Protein AF-A0A3D9LNT4-F1 (afdb_monomer)

Nearest PDB structures (foldseek):
  2p7q-assembly4_A  TM=2.050E-01  e=1.727E+00  Listeria monocytogenes EGD-e
  2p7l-assembly4_A  TM=2.331E-01  e=3.919E+00  Listeria monocytogenes EGD-e
  2p7q-assembly4_C-2  TM=2.342E-01  e=6.094E+00  Listeria monocytogenes EGD-e

Sequence (164 aa):
MIKYILYTLIIVLLIACKAKKTNIDNSTTLLEYIESLSTKGLVNENPLILLDGKPLNTLSNLDLSLPDYQEINSNSISYVEKESKSFSKLFGEVACNGIVIIRKFTYLHAADISQAIYIIDDKIVTEEVFRIIDPENILSYQLLKEINLNENIFDIYKVNTIKK

Secondary structure (DSSP, 8-state):
-HHHHHHHHHHHHHHS----------EE-HHHHHHHHHHTTSS-SSPEEEETTEEEEEGGGS-TTSHHHHSEEGGGEEEE-TT-HHHHHHH-GGGGG-EEEE-------SS--PEEEEEETTEEE-HHHHHT--GGGEEEEEEEEEEEETTEEEEEEEEEE---

Organism: NCBI:txid664642

Radius of gyration: 22.66 Å; Cα contacts (8 Å, |Δi|>4): 257; chains: 1; bounding box: 39×75×51 Å

Solvent-accessible surface area (backbone atoms only — not comparable to full-atom values): 9452 Å² total; per-residue (Å²): 114,71,70,61,56,55,54,53,53,55,55,54,60,64,69,68,69,67,82,77,82,74,80,78,80,50,67,39,34,52,64,62,55,47,50,57,35,28,77,70,65,40,28,43,94,53,22,26,35,22,54,64,31,32,76,73,44,38,54,88,76,51,74,64,85,42,69,85,36,53,69,31,53,53,90,36,47,50,74,44,56,37,69,32,60,41,52,21,71,76,68,36,76,58,25,37,26,2,35,38,37,38,46,70,96,73,74,94,76,75,87,80,86,59,45,80,45,37,28,50,70,62,35,76,52,53,69,72,64,62,73,68,59,59,72,91,41,56,69,45,77,48,80,46,68,55,30,46,56,95,93,39,47,26,32,36,42,38,36,36,58,62,86,126

Foldseek 3Di:
DVVVVVVVVVVVVVVPPPPPPPPPQQWDFQQVVLVVCVVVQQFPNFAFEAEQQHTDGTPVPDPSVDPLGGTARNVQKDKHGACQPLVCVQPNPRCNRIYIYGYDDDDDDDDDPAAEWEAEQSDTDDPVVVVPDDPVFWPDWDWDFQHAGPNGGHIYIYTYTHDD

Structure (mmCIF, N/CA/C/O backbone):
data_AF-A0A3D9LNT4-F1
#
_entry.id   AF-A0A3D9LNT4-F1
#
loop_
_atom_site.group_PDB
_atom_site.id
_atom_site.type_symbol
_atom_site.label_atom_id
_atom_site.label_alt_id
_atom_site.label_comp_id
_atom_site.label_asym_id
_atom_site.label_entity_id
_atom_site.label_seq_id
_atom_site.pdbx_PDB_ins_code
_atom_site.Cartn_x
_atom_site.Cartn_y
_atom_site.Cartn_z
_atom_site.occupancy
_atom_site.B_iso_or_equiv
_atom_site.auth_seq_id
_atom_site.auth_comp_id
_atom_site.auth_asym_id
_atom_site.auth_atom_id
_atom_site.pdbx_PDB_model_num
ATOM 1 N N . MET A 1 1 ? 13.822 61.756 25.908 1.00 56.34 1 MET A N 1
ATOM 2 C CA . MET A 1 1 ? 12.770 60.957 26.579 1.00 56.34 1 MET A CA 1
ATOM 3 C C . MET A 1 1 ? 11.933 60.141 25.590 1.00 56.34 1 MET A C 1
ATOM 5 O O . MET A 1 1 ? 11.888 58.932 25.743 1.00 56.34 1 MET A O 1
ATOM 9 N N . ILE A 1 2 ? 11.387 60.741 24.522 1.00 58.91 2 ILE A N 1
ATOM 10 C CA . ILE A 1 2 ? 10.560 60.053 23.497 1.00 58.91 2 ILE A CA 1
ATOM 11 C C . ILE A 1 2 ? 11.274 58.878 22.791 1.00 58.91 2 ILE A C 1
ATOM 13 O O . ILE A 1 2 ? 10.664 57.837 22.576 1.00 58.91 2 ILE A O 1
ATOM 17 N N . LYS A 1 3 ? 12.583 58.983 22.505 1.00 57.84 3 LYS A N 1
ATOM 18 C CA . LYS A 1 3 ? 13.360 57.876 21.904 1.00 57.84 3 LYS A CA 1
ATOM 19 C C . LYS A 1 3 ? 13.391 56.612 22.774 1.00 57.84 3 LYS A C 1
ATOM 21 O O . LYS A 1 3 ? 13.294 55.520 22.236 1.00 57.84 3 LYS A O 1
ATOM 26 N N . TYR A 1 4 ? 13.476 56.751 24.099 1.00 62.56 4 TYR A N 1
ATOM 27 C CA . TYR A 1 4 ? 13.523 55.604 25.016 1.00 62.56 4 TYR A CA 1
ATOM 28 C C . TYR A 1 4 ? 12.176 54.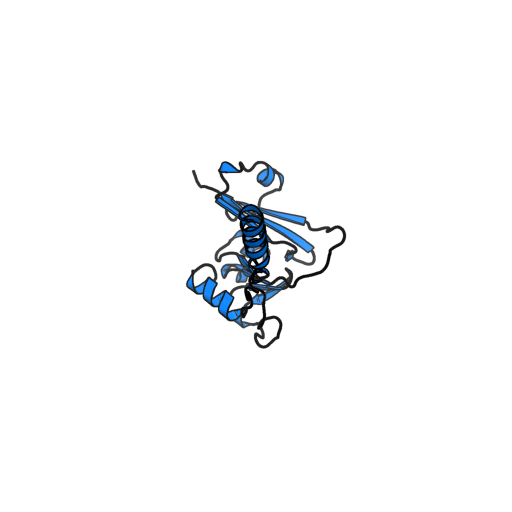881 25.114 1.00 62.56 4 TYR A C 1
ATOM 30 O O . TYR A 1 4 ? 12.167 53.664 25.230 1.00 62.56 4 TYR A O 1
ATOM 38 N N . ILE A 1 5 ? 11.065 55.616 24.977 1.00 70.25 5 ILE A N 1
ATOM 39 C CA . ILE A 1 5 ? 9.701 55.061 24.941 1.00 70.25 5 ILE A CA 1
ATOM 40 C C . ILE A 1 5 ? 9.491 54.209 23.677 1.00 70.25 5 ILE A C 1
ATOM 42 O O . ILE A 1 5 ? 8.852 53.161 23.730 1.00 70.25 5 ILE A O 1
ATOM 46 N N . LEU A 1 6 ? 10.075 54.620 22.546 1.00 69.56 6 LEU A N 1
ATOM 47 C CA . LEU A 1 6 ? 10.008 53.854 21.299 1.00 69.56 6 LEU A CA 1
ATOM 48 C C . LEU A 1 6 ? 10.802 52.536 21.388 1.00 69.56 6 LEU A C 1
ATOM 50 O O . LEU A 1 6 ? 10.333 51.504 20.912 1.00 69.56 6 LEU A O 1
ATOM 54 N N . TYR A 1 7 ? 11.970 52.550 22.043 1.00 71.00 7 TYR A N 1
ATOM 55 C CA . TYR A 1 7 ? 12.769 51.339 22.261 1.00 71.00 7 TYR A CA 1
ATOM 56 C C . TYR A 1 7 ? 12.088 50.343 23.205 1.00 71.00 7 TYR A C 1
ATOM 58 O O . TYR A 1 7 ? 12.099 49.145 22.927 1.00 71.00 7 TYR A O 1
ATOM 66 N N . TH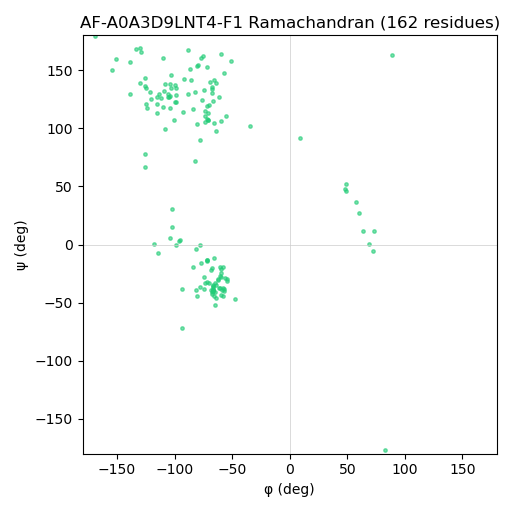R A 1 8 ? 11.450 50.807 24.284 1.00 69.94 8 THR A N 1
ATOM 67 C CA . THR A 1 8 ? 10.695 49.913 25.176 1.00 69.94 8 THR A CA 1
ATOM 68 C C . THR A 1 8 ? 9.463 49.317 24.499 1.00 69.94 8 THR A C 1
ATOM 70 O O . THR A 1 8 ? 9.179 48.142 24.717 1.00 69.94 8 THR A O 1
ATOM 73 N N . LEU A 1 9 ? 8.774 50.059 23.623 1.00 71.75 9 LEU A N 1
ATOM 74 C CA . LEU A 1 9 ? 7.618 49.539 22.881 1.00 71.75 9 LEU A CA 1
ATOM 75 C C . LEU A 1 9 ? 8.003 48.404 21.909 1.00 71.75 9 LEU A C 1
ATOM 77 O O . LEU A 1 9 ? 7.302 47.397 21.824 1.00 71.75 9 LEU A O 1
ATOM 81 N N . ILE A 1 10 ? 9.143 48.535 21.220 1.00 69.94 10 ILE A N 1
ATOM 82 C CA . ILE A 1 10 ? 9.655 47.516 20.286 1.00 69.94 10 ILE A CA 1
ATOM 83 C C . ILE A 1 10 ? 10.060 46.232 21.023 1.00 69.94 10 ILE A C 1
ATOM 85 O O . ILE A 1 10 ? 9.767 45.133 20.555 1.00 69.94 10 ILE A O 1
ATOM 89 N N . ILE A 1 11 ? 10.687 46.352 22.197 1.00 67.31 11 ILE A N 1
ATOM 90 C CA . ILE A 1 11 ? 11.110 45.192 22.995 1.00 67.31 11 ILE A CA 1
ATOM 91 C C . ILE A 1 11 ? 9.896 44.409 23.518 1.00 67.31 11 ILE A C 1
ATOM 93 O O . ILE A 1 11 ? 9.905 43.180 23.488 1.00 67.31 11 ILE A O 1
ATOM 97 N N . VAL A 1 12 ? 8.823 45.089 23.934 1.00 65.25 12 VAL A N 1
ATOM 98 C CA . VAL A 1 12 ? 7.597 44.427 24.418 1.00 65.25 12 VAL A CA 1
ATOM 99 C C . VAL A 1 12 ? 6.880 43.660 23.299 1.00 65.25 12 VAL A C 1
ATOM 101 O O . VAL A 1 12 ? 6.370 42.567 23.547 1.00 65.25 12 VAL A O 1
ATOM 104 N N . LEU A 1 13 ? 6.902 44.165 22.059 1.00 62.22 13 LEU A N 1
ATOM 105 C CA . LEU A 1 13 ? 6.321 43.460 20.908 1.00 62.22 13 LEU A CA 1
ATOM 106 C C . LEU A 1 13 ? 7.048 42.145 20.581 1.00 62.22 13 LEU A C 1
ATOM 108 O O . LEU A 1 13 ? 6.409 41.182 20.162 1.00 62.22 13 LEU A O 1
ATOM 112 N N . LEU A 1 14 ? 8.364 42.078 20.803 1.00 63.28 14 LEU A N 1
ATOM 113 C CA . LEU A 1 14 ? 9.162 40.881 20.514 1.00 63.28 14 LEU A CA 1
ATOM 114 C C . LEU A 1 14 ? 8.941 39.753 21.536 1.00 63.28 14 LEU A C 1
ATOM 116 O O . LEU A 1 14 ? 9.055 38.582 21.186 1.00 63.28 14 LEU A O 1
ATOM 120 N N . ILE A 1 15 ? 8.577 40.078 22.782 1.00 64.50 15 ILE A N 1
ATOM 121 C CA . ILE A 1 15 ? 8.366 39.086 23.855 1.00 64.50 15 ILE A CA 1
ATOM 122 C C . ILE A 1 15 ? 6.947 38.478 23.796 1.00 64.50 15 ILE A C 1
ATOM 124 O O . ILE A 1 15 ? 6.707 37.390 24.324 1.00 64.50 15 ILE A O 1
ATOM 128 N N . ALA A 1 16 ? 6.001 39.144 23.123 1.00 61.31 16 ALA A N 1
ATOM 129 C CA . ALA A 1 16 ? 4.616 38.685 22.991 1.00 61.31 16 ALA A CA 1
ATOM 130 C C . ALA A 1 16 ? 4.426 37.550 21.961 1.00 61.31 16 ALA A C 1
ATOM 132 O O . ALA A 1 16 ? 3.416 36.846 22.003 1.00 61.31 16 ALA A O 1
ATOM 133 N N . CYS A 1 17 ? 5.401 37.307 21.080 1.00 56.50 17 CYS A N 1
ATOM 134 C CA . CYS A 1 17 ? 5.376 36.187 20.138 1.00 56.50 17 CYS A CA 1
ATOM 135 C C . CYS A 1 17 ? 5.849 34.884 20.801 1.00 56.50 17 CYS A C 1
ATOM 137 O O . CYS A 1 17 ? 6.919 34.355 20.504 1.00 56.50 17 CYS A O 1
ATOM 139 N N . LYS A 1 18 ? 5.030 34.318 21.693 1.00 63.22 18 LYS A N 1
ATOM 140 C CA . LYS A 1 18 ? 5.170 32.904 22.060 1.00 63.22 18 LYS A CA 1
ATOM 141 C C . LYS A 1 18 ? 4.499 32.066 20.977 1.00 63.22 18 LYS A C 1
ATOM 143 O O . LYS A 1 18 ? 3.274 31.994 20.924 1.00 63.22 18 LYS A O 1
ATOM 148 N N . ALA A 1 19 ? 5.296 31.446 20.106 1.00 58.56 19 ALA A N 1
ATOM 149 C CA . ALA A 1 19 ? 4.798 30.467 19.147 1.00 58.56 19 ALA A CA 1
ATOM 150 C C . ALA A 1 19 ? 4.058 29.352 19.907 1.00 58.56 19 ALA A C 1
ATOM 152 O O . ALA A 1 19 ? 4.658 28.585 20.663 1.00 58.56 19 ALA A O 1
ATOM 153 N N . LYS A 1 20 ? 2.733 29.290 19.750 1.00 56.31 20 LYS A N 1
ATOM 154 C CA . LYS A 1 20 ? 1.915 28.228 20.331 1.00 56.31 20 LYS A CA 1
ATOM 155 C C . LYS A 1 20 ? 2.167 26.969 19.508 1.00 56.31 20 LYS A C 1
ATOM 157 O O . LYS A 1 20 ? 1.691 26.867 18.383 1.00 56.31 20 LYS A O 1
ATOM 162 N N . LYS A 1 21 ? 2.933 26.022 20.055 1.00 48.88 21 LYS A N 1
ATOM 163 C CA . LYS A 1 21 ? 3.061 24.679 19.481 1.00 48.88 21 LYS A CA 1
ATOM 164 C C . LYS A 1 21 ? 1.688 24.014 19.560 1.00 48.88 21 LYS A C 1
ATOM 166 O O . LYS A 1 21 ? 1.289 23.523 20.611 1.00 48.88 21 LYS A O 1
ATOM 171 N N . THR A 1 22 ? 0.935 24.055 18.470 1.00 49.69 22 THR A N 1
ATOM 172 C CA . THR A 1 22 ? -0.238 23.205 18.292 1.00 49.69 22 THR A CA 1
ATOM 173 C C . THR A 1 22 ? 0.278 21.787 18.088 1.00 49.69 22 THR A C 1
ATOM 175 O O . THR A 1 22 ? 0.860 21.490 17.047 1.00 49.69 22 THR A O 1
ATOM 178 N N . ASN A 1 23 ? 0.124 20.921 19.089 1.00 51.22 23 ASN A N 1
ATOM 179 C CA . ASN A 1 23 ? 0.148 19.487 18.827 1.00 51.22 23 ASN A CA 1
ATOM 180 C C . ASN A 1 23 ? -1.082 19.204 17.964 1.00 51.22 23 ASN A C 1
ATOM 182 O O . ASN A 1 23 ? -2.206 19.288 18.452 1.00 51.22 23 ASN A O 1
ATOM 186 N N . ILE A 1 24 ? -0.865 18.989 16.670 1.00 59.69 24 ILE A N 1
ATOM 187 C CA . ILE A 1 24 ? -1.898 18.450 15.795 1.00 59.69 24 ILE A CA 1
ATOM 188 C C . ILE A 1 24 ? -1.991 16.977 16.178 1.00 59.69 24 ILE A C 1
ATOM 190 O O . ILE A 1 24 ? -1.027 16.232 15.994 1.00 59.69 24 ILE A O 1
ATOM 194 N N . ASP A 1 25 ? -3.101 16.600 16.799 1.00 64.88 25 ASP A N 1
ATOM 195 C CA . ASP A 1 25 ? -3.403 15.203 17.058 1.00 64.88 25 ASP A CA 1
ATOM 196 C C . ASP A 1 25 ? -3.775 14.548 15.722 1.00 64.88 25 ASP A C 1
ATOM 198 O O . ASP A 1 25 ? -4.801 14.872 15.130 1.00 64.88 25 ASP A O 1
ATOM 202 N N . ASN A 1 26 ? -2.874 13.710 15.210 1.00 73.44 26 ASN A N 1
ATOM 203 C CA . ASN A 1 26 ? -3.074 12.938 13.982 1.00 73.44 26 ASN A CA 1
ATOM 204 C C . ASN A 1 26 ? -3.423 11.476 14.301 1.00 73.44 26 ASN A C 1
ATOM 206 O O . ASN A 1 26 ? -3.264 10.617 13.428 1.00 73.44 26 ASN A O 1
ATOM 210 N N . SER A 1 27 ? -3.804 11.167 15.544 1.00 79.50 27 SER A N 1
ATOM 211 C CA . SER A 1 27 ? -4.243 9.824 15.911 1.00 79.50 27 SER A CA 1
ATOM 212 C C . SER A 1 27 ? -5.596 9.505 15.271 1.00 79.50 27 SER A C 1
ATOM 214 O O . SER A 1 27 ? -6.472 10.359 15.148 1.00 79.50 27 SER A O 1
ATOM 216 N N . THR A 1 28 ? -5.737 8.275 14.795 1.00 86.44 28 THR A N 1
ATOM 217 C CA . THR A 1 28 ? -6.994 7.713 14.296 1.00 86.44 28 THR A CA 1
ATOM 218 C C . THR A 1 28 ? -6.974 6.206 14.519 1.00 86.44 28 THR A C 1
ATOM 220 O O . THR A 1 28 ? -5.903 5.605 14.673 1.00 86.44 28 THR A O 1
ATOM 223 N N . THR A 1 29 ? -8.148 5.585 14.517 1.00 91.12 29 THR A N 1
ATOM 224 C CA . THR A 1 29 ? -8.238 4.126 14.450 1.00 91.12 29 THR A CA 1
ATOM 225 C C . THR A 1 29 ? -8.068 3.648 13.005 1.00 91.12 29 THR A C 1
ATOM 227 O O . THR A 1 29 ? -8.398 4.351 12.045 1.00 91.12 29 THR A O 1
ATOM 230 N N . LEU A 1 30 ? -7.593 2.412 12.822 1.00 91.62 30 LEU A N 1
ATOM 231 C CA . LEU A 1 30 ? -7.527 1.799 11.490 1.00 91.62 30 LEU A CA 1
ATOM 232 C C . LEU A 1 30 ? -8.905 1.756 10.816 1.00 91.62 30 LEU A C 1
ATOM 234 O O . LEU A 1 30 ? -9.016 1.964 9.608 1.00 91.62 30 LEU A O 1
ATOM 238 N N . LEU A 1 31 ? -9.944 1.482 11.608 1.00 93.06 31 LEU A N 1
ATOM 239 C CA . LEU A 1 31 ? -11.311 1.342 11.126 1.00 93.06 31 LEU A CA 1
ATOM 240 C C . LEU A 1 31 ? -11.839 2.668 10.567 1.00 93.06 31 LEU A C 1
ATOM 242 O O . LEU A 1 31 ? -12.244 2.711 9.408 1.00 93.06 31 LEU A O 1
ATOM 246 N N . GLU A 1 32 ? -11.740 3.760 11.330 1.00 92.56 32 GLU A N 1
ATOM 247 C CA . GLU A 1 32 ? -12.162 5.099 10.887 1.00 92.56 32 GLU A CA 1
ATOM 248 C C . GLU A 1 32 ? -11.419 5.544 9.620 1.00 92.56 32 GLU A C 1
ATOM 250 O O . GLU A 1 32 ? -12.004 6.138 8.707 1.00 92.56 32 GLU A O 1
ATOM 255 N N . TYR A 1 33 ? -10.122 5.236 9.533 1.00 93.25 33 TYR A N 1
ATOM 256 C CA . TYR A 1 33 ? -9.329 5.548 8.350 1.00 93.25 33 TYR A CA 1
ATOM 257 C C . TYR A 1 33 ? -9.834 4.790 7.112 1.00 93.25 33 TYR A C 1
ATOM 259 O O . TYR A 1 33 ? -10.018 5.388 6.048 1.00 93.25 33 TYR A O 1
ATOM 267 N N . ILE A 1 34 ? -10.103 3.486 7.239 1.00 95.12 34 ILE A N 1
ATOM 268 C CA . ILE A 1 34 ? -10.620 2.666 6.134 1.00 95.12 34 ILE A CA 1
ATOM 269 C C . ILE A 1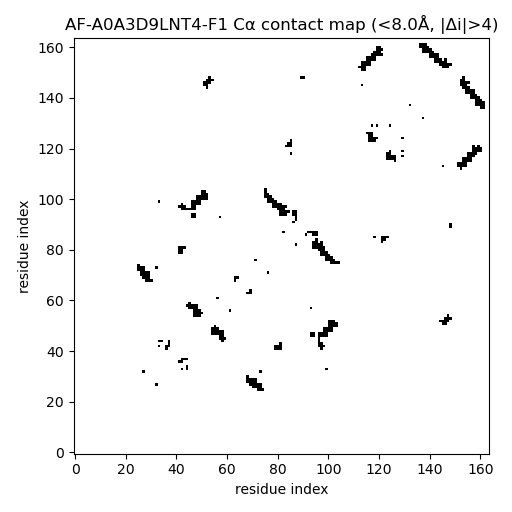 34 ? -12.034 3.089 5.738 1.00 95.12 34 ILE A C 1
ATOM 271 O O . ILE A 1 34 ? -12.325 3.166 4.543 1.00 95.12 34 ILE A O 1
ATOM 275 N N . GLU A 1 35 ? -12.897 3.424 6.695 1.00 95.12 35 GLU A N 1
ATOM 276 C CA . GLU A 1 35 ? -14.231 3.965 6.421 1.00 95.12 35 GLU A CA 1
ATOM 277 C C . GLU A 1 35 ? -14.144 5.279 5.626 1.00 95.12 35 GLU A C 1
ATOM 279 O O . GLU A 1 35 ? -14.829 5.457 4.614 1.00 95.12 35 GLU A O 1
ATOM 284 N N . SER A 1 36 ? -13.229 6.179 5.999 1.00 94.44 36 SER A N 1
ATOM 285 C CA . SER A 1 36 ? -12.964 7.427 5.266 1.00 94.44 36 SER A CA 1
ATOM 286 C C . SER A 1 36 ? -12.482 7.192 3.829 1.00 94.44 36 SER A C 1
ATOM 288 O O . SER A 1 36 ? -12.857 7.931 2.916 1.00 94.44 36 SER A O 1
ATOM 290 N N . LEU A 1 37 ? -11.660 6.168 3.586 1.00 95.69 37 LEU A N 1
ATOM 291 C CA . LEU A 1 37 ? -11.228 5.811 2.230 1.00 95.69 37 LEU A CA 1
ATOM 292 C C . LEU A 1 37 ? -12.337 5.128 1.421 1.00 95.69 37 LEU A C 1
ATOM 294 O O . LEU A 1 37 ? -12.487 5.401 0.228 1.00 95.69 37 LEU A O 1
ATOM 298 N N . SER A 1 38 ? -13.122 4.270 2.069 1.00 96.12 38 SER A N 1
ATOM 299 C CA . SER A 1 38 ? -14.212 3.521 1.439 1.00 96.12 38 SER A CA 1
ATOM 300 C C . SER A 1 38 ? -15.345 4.445 1.005 1.00 96.12 38 SER A C 1
ATOM 302 O O . SER A 1 38 ? -15.821 4.354 -0.124 1.00 96.12 38 SER A O 1
ATOM 304 N N . THR A 1 39 ? -15.710 5.417 1.845 1.00 96.19 39 THR A N 1
ATOM 305 C CA . THR A 1 39 ? -16.706 6.455 1.514 1.00 96.19 39 THR A CA 1
ATOM 306 C C . THR A 1 39 ? -16.281 7.338 0.340 1.00 96.19 39 THR A C 1
ATOM 308 O O . THR A 1 39 ? -17.127 7.798 -0.424 1.00 96.19 39 THR A O 1
ATOM 311 N N . LYS A 1 40 ? -14.972 7.531 0.140 1.00 95.88 40 LYS A N 1
ATOM 312 C CA . LYS A 1 40 ? -14.404 8.214 -1.036 1.00 95.88 40 LYS A CA 1
ATOM 313 C C . LYS A 1 40 ? -14.284 7.307 -2.265 1.00 95.88 40 LYS A C 1
ATOM 315 O O . LYS A 1 40 ? -13.865 7.774 -3.320 1.00 95.88 40 LYS A O 1
ATOM 320 N N . GLY A 1 41 ? -14.618 6.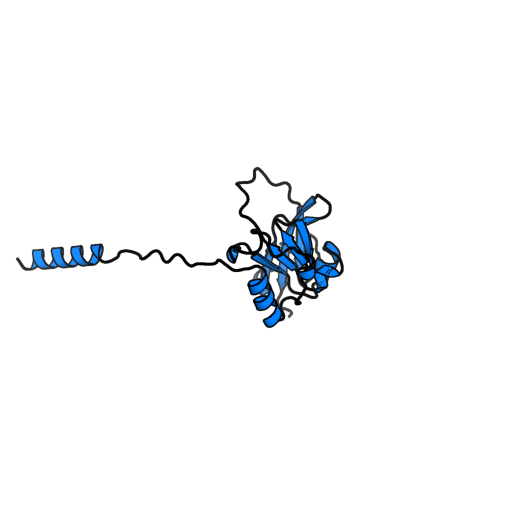023 -2.138 1.00 95.50 41 GLY A N 1
ATOM 321 C CA . GLY A 1 41 ? -14.518 5.031 -3.205 1.00 95.50 41 GLY A CA 1
ATOM 322 C C . GLY A 1 41 ? -13.090 4.589 -3.538 1.00 95.50 41 GLY A C 1
ATOM 323 O O . GLY A 1 41 ? -12.907 3.918 -4.550 1.00 95.50 41 GLY A O 1
ATOM 324 N N . LEU A 1 42 ? -12.096 4.938 -2.714 1.00 95.38 42 LEU A N 1
ATOM 325 C CA . LEU A 1 42 ? -10.675 4.673 -2.978 1.00 95.38 42 LEU A CA 1
ATOM 326 C C . LEU A 1 42 ? -10.294 3.219 -2.685 1.00 95.38 42 LEU A C 1
ATOM 328 O O . LEU A 1 42 ? -9.497 2.622 -3.404 1.00 95.38 42 LEU A O 1
ATOM 332 N N . VAL A 1 43 ? -10.887 2.639 -1.646 1.00 97.19 43 VAL A N 1
ATOM 333 C CA . VAL A 1 43 ? -10.756 1.223 -1.277 1.00 97.19 43 VAL A CA 1
ATOM 334 C C . VAL A 1 43 ? -12.153 0.628 -1.077 1.00 97.19 43 VAL A C 1
ATOM 336 O O . VAL A 1 43 ? -13.140 1.362 -1.029 1.00 97.19 43 VAL A O 1
ATOM 339 N N . ASN A 1 44 ? -12.259 -0.695 -1.018 1.00 95.81 44 ASN A N 1
ATOM 340 C CA . ASN A 1 44 ? -13.481 -1.378 -0.589 1.00 95.81 44 ASN A CA 1
ATOM 341 C C . ASN A 1 44 ? -13.474 -1.560 0.936 1.00 95.81 44 ASN A C 1
ATOM 343 O O . ASN A 1 44 ? -12.427 -1.445 1.563 1.00 95.81 44 ASN A O 1
ATOM 347 N N . GLU A 1 45 ? -14.620 -1.926 1.515 1.00 92.06 45 GLU A N 1
ATOM 348 C CA . GLU A 1 45 ? -14.803 -2.105 2.970 1.00 92.06 45 GLU A CA 1
ATOM 349 C C . GLU A 1 45 ? -13.892 -3.181 3.587 1.00 92.06 45 GLU A C 1
ATOM 351 O O . GLU A 1 45 ? -13.662 -3.192 4.791 1.00 92.06 45 GLU A O 1
ATOM 356 N N . ASN A 1 46 ? -13.352 -4.087 2.767 1.00 95.69 46 ASN A N 1
ATOM 357 C CA . ASN A 1 46 ? -12.478 -5.171 3.208 1.00 95.69 46 ASN A CA 1
ATOM 358 C C . ASN A 1 46 ? -11.134 -5.167 2.446 1.00 95.69 46 ASN A C 1
ATOM 360 O O . ASN A 1 46 ? -10.884 -6.081 1.648 1.00 95.69 46 ASN A O 1
ATOM 364 N N . PRO A 1 47 ? -10.286 -4.136 2.632 1.00 97.25 47 PRO A N 1
ATOM 365 C CA . PRO A 1 47 ? -8.999 -4.035 1.952 1.00 97.25 47 PRO A CA 1
ATOM 366 C C . PRO A 1 47 ? -7.974 -5.001 2.559 1.00 97.25 47 PRO A C 1
ATOM 368 O O . PRO A 1 47 ? -8.130 -5.471 3.691 1.00 97.25 47 PRO A O 1
ATOM 371 N N . LEU A 1 48 ? -6.898 -5.272 1.816 1.00 97.12 48 LEU A N 1
ATOM 372 C CA . LEU A 1 48 ? -5.725 -5.971 2.341 1.00 97.12 48 LEU A CA 1
ATOM 373 C C . LEU A 1 48 ? -4.923 -5.029 3.249 1.00 97.12 48 LEU A C 1
ATOM 375 O O . LEU A 1 48 ? -4.618 -3.904 2.856 1.00 97.12 48 LEU A O 1
ATOM 379 N N . ILE A 1 49 ? -4.538 -5.501 4.432 1.00 95.56 49 ILE A N 1
ATOM 380 C CA . ILE A 1 49 ? -3.748 -4.732 5.393 1.00 95.56 49 ILE A CA 1
ATOM 381 C C . ILE A 1 49 ? -2.298 -5.209 5.383 1.00 95.56 49 ILE A C 1
ATOM 383 O O . ILE A 1 49 ? -2.015 -6.400 5.542 1.00 95.56 49 ILE A O 1
ATOM 387 N N . LEU A 1 50 ? -1.380 -4.261 5.217 1.00 93.19 50 LEU A N 1
ATOM 388 C CA . LEU A 1 50 ? 0.057 -4.457 5.361 1.00 93.19 50 LEU A CA 1
ATOM 389 C C . LEU A 1 50 ? 0.529 -3.747 6.625 1.00 93.19 50 LEU A C 1
ATOM 391 O O . LEU A 1 50 ? 0.234 -2.568 6.809 1.00 93.19 50 LEU A O 1
ATOM 395 N N . LEU A 1 51 ? 1.307 -4.440 7.451 1.00 89.69 51 LEU A N 1
ATOM 396 C CA . LEU A 1 51 ? 2.004 -3.854 8.594 1.00 89.69 51 LEU A CA 1
ATOM 397 C C . LEU A 1 51 ? 3.506 -3.963 8.359 1.00 89.69 51 LEU A C 1
ATOM 399 O O . LEU A 1 51 ? 4.016 -5.064 8.154 1.00 89.69 51 LEU A O 1
ATOM 403 N N . ASP A 1 52 ? 4.194 -2.821 8.344 1.00 85.88 52 ASP A N 1
ATOM 404 C CA . ASP A 1 52 ? 5.629 -2.723 8.040 1.00 85.88 52 ASP A CA 1
ATOM 405 C C . ASP A 1 52 ? 5.985 -3.489 6.755 1.00 85.88 52 ASP A C 1
ATOM 407 O O . ASP A 1 52 ? 6.886 -4.324 6.699 1.00 85.88 52 ASP A O 1
ATOM 411 N N . GLY A 1 53 ? 5.149 -3.267 5.734 1.00 85.94 53 GLY A N 1
ATOM 412 C CA . GLY A 1 53 ? 5.269 -3.864 4.407 1.00 85.94 53 GLY A CA 1
ATOM 413 C C . GLY A 1 53 ? 4.937 -5.352 4.308 1.00 85.94 53 GLY A C 1
ATOM 414 O O . GLY A 1 53 ? 4.883 -5.868 3.193 1.00 85.94 53 GLY A O 1
ATOM 415 N N . LYS A 1 54 ? 4.665 -6.044 5.419 1.00 88.69 54 LYS A N 1
ATOM 416 C CA . LYS A 1 54 ? 4.253 -7.453 5.417 1.00 88.69 54 LYS A CA 1
ATOM 417 C C . LYS A 1 54 ? 2.735 -7.573 5.285 1.00 88.69 54 LYS A C 1
ATOM 419 O O . LYS A 1 54 ? 2.023 -6.936 6.064 1.00 88.69 54 LYS A O 1
ATOM 424 N N . PRO A 1 55 ? 2.216 -8.391 4.351 1.00 90.81 55 PRO A N 1
ATOM 425 C CA . PRO A 1 55 ? 0.785 -8.652 4.275 1.00 90.81 55 PRO A CA 1
ATOM 426 C C . PRO A 1 55 ? 0.336 -9.421 5.521 1.00 90.81 55 PRO A C 1
ATOM 428 O O . PRO A 1 55 ? 0.878 -10.482 5.825 1.00 90.81 55 PRO A O 1
ATOM 431 N N . LEU A 1 56 ? -0.642 -8.875 6.247 1.00 91.88 56 LEU A N 1
ATOM 432 C CA . LEU A 1 56 ? -1.228 -9.527 7.417 1.00 91.88 56 LEU A CA 1
ATOM 433 C C . LEU A 1 56 ? -2.469 -10.323 7.023 1.00 91.88 56 LEU A C 1
ATOM 435 O O . LEU A 1 56 ? -2.459 -11.551 7.032 1.00 91.88 56 LEU A O 1
ATOM 439 N N . ASN A 1 57 ? -3.551 -9.617 6.695 1.00 92.81 57 ASN A N 1
ATOM 440 C CA . ASN A 1 57 ? -4.815 -10.194 6.251 1.00 92.81 57 ASN A CA 1
ATOM 441 C C . ASN A 1 57 ? -5.731 -9.089 5.701 1.00 92.81 57 ASN A C 1
ATOM 443 O O . ASN A 1 57 ? -5.374 -7.911 5.702 1.00 92.81 57 ASN A O 1
ATOM 447 N N . THR A 1 58 ? -6.925 -9.456 5.247 1.00 95.50 58 THR A N 1
ATOM 448 C CA . THR A 1 58 ? -8.008 -8.502 4.988 1.00 95.50 58 THR A CA 1
ATOM 449 C C . THR A 1 58 ? -8.583 -7.959 6.297 1.00 95.50 58 THR A C 1
ATOM 451 O O . THR A 1 58 ? -8.570 -8.670 7.302 1.00 95.50 58 THR A O 1
ATOM 454 N N . LEU A 1 59 ? -9.142 -6.744 6.282 1.00 94.62 59 LEU A N 1
ATOM 455 C CA . LEU A 1 59 ? -9.684 -6.076 7.478 1.00 94.62 59 LEU A CA 1
ATOM 456 C C . LEU A 1 59 ? -10.606 -6.966 8.331 1.00 94.62 59 LEU A C 1
ATOM 458 O O . LEU A 1 59 ? -10.434 -7.048 9.542 1.00 94.62 59 LEU A O 1
ATOM 462 N N . SER A 1 60 ? -11.546 -7.668 7.697 1.00 93.06 60 SER A N 1
ATOM 463 C CA . SER A 1 60 ? -12.511 -8.572 8.355 1.00 93.06 60 SER A CA 1
ATOM 464 C C . SER A 1 60 ? -11.884 -9.728 9.141 1.00 93.06 60 SER A C 1
ATOM 466 O O . SER A 1 60 ? -12.531 -10.286 10.022 1.00 93.06 60 SER A O 1
ATOM 468 N N . ASN A 1 61 ? -10.639 -10.085 8.830 1.00 94.12 61 ASN A N 1
ATOM 469 C CA . ASN A 1 61 ? -9.912 -11.187 9.455 1.00 94.12 61 ASN A CA 1
ATOM 470 C C . ASN A 1 61 ? -8.866 -10.696 10.470 1.00 94.12 61 ASN A C 1
ATOM 472 O O . ASN A 1 61 ? -8.071 -11.499 10.960 1.00 94.12 61 ASN A O 1
ATOM 476 N N . LEU A 1 62 ? -8.819 -9.392 10.756 1.00 92.19 62 LEU A N 1
ATOM 477 C CA . LEU A 1 62 ? -7.945 -8.832 11.780 1.00 92.19 62 LEU A CA 1
ATOM 478 C C . LEU A 1 62 ? -8.653 -8.747 13.126 1.00 92.19 62 LEU A C 1
ATOM 480 O O . LEU A 1 62 ? -9.818 -8.365 13.223 1.00 92.19 62 LEU A O 1
ATOM 484 N N . ASP A 1 63 ? -7.896 -9.015 14.185 1.00 91.06 63 ASP A N 1
ATOM 485 C CA . ASP A 1 63 ? -8.310 -8.665 15.536 1.00 91.06 63 ASP A CA 1
ATOM 486 C C . ASP A 1 63 ? -8.075 -7.169 15.772 1.00 91.06 63 ASP A C 1
ATOM 488 O O . ASP A 1 63 ? -7.002 -6.738 16.200 1.00 91.06 63 ASP A O 1
ATOM 492 N N . LEU A 1 64 ? -9.093 -6.365 15.461 1.00 88.00 64 LEU A N 1
ATOM 493 C CA . LEU A 1 64 ? -9.056 -4.912 15.622 1.00 88.00 64 LEU A CA 1
ATOM 494 C C . LEU A 1 64 ? -8.958 -4.466 17.082 1.00 88.00 64 LEU A C 1
ATOM 496 O O . LEU A 1 64 ? -8.682 -3.295 17.318 1.00 88.00 64 LEU A O 1
ATOM 500 N N . SER A 1 65 ? -9.145 -5.358 18.061 1.00 86.94 65 SER A N 1
ATOM 501 C CA . SER A 1 65 ? -8.974 -5.010 19.475 1.00 86.94 65 SER A CA 1
ATOM 502 C C . SER A 1 65 ? -7.506 -4.813 19.873 1.00 86.94 65 SER A C 1
ATOM 504 O O . SER A 1 65 ? -7.227 -4.251 20.934 1.00 86.94 65 SER A O 1
ATOM 506 N N . LEU A 1 66 ? -6.561 -5.239 19.025 1.00 85.31 66 LEU A N 1
ATOM 507 C CA . LEU A 1 66 ? -5.137 -5.095 19.299 1.00 85.31 66 LEU A CA 1
ATOM 508 C C . LEU A 1 66 ? -4.712 -3.611 19.318 1.00 85.31 66 LEU A C 1
ATOM 510 O O . LEU A 1 66 ? -5.148 -2.837 18.460 1.00 85.31 66 LEU A O 1
ATOM 514 N N . PRO A 1 67 ? -3.802 -3.210 20.234 1.00 81.56 67 PRO A N 1
ATOM 515 C CA . PRO A 1 67 ? -3.345 -1.819 20.367 1.00 81.56 67 PRO A CA 1
ATOM 516 C C . PRO A 1 67 ? -2.804 -1.219 19.066 1.00 81.56 67 PRO A C 1
ATOM 518 O O . PRO A 1 67 ? -2.966 -0.031 18.800 1.00 81.56 67 PRO A O 1
ATOM 521 N N . ASP A 1 68 ? -2.215 -2.073 18.232 1.00 80.75 68 ASP A N 1
ATOM 522 C CA . ASP A 1 68 ? -1.635 -1.740 16.935 1.00 80.75 68 ASP A CA 1
ATOM 523 C C . ASP A 1 68 ? -2.617 -1.094 15.949 1.00 80.75 68 ASP A C 1
ATOM 525 O O . ASP A 1 68 ? -2.172 -0.465 14.989 1.00 80.75 68 ASP A O 1
ATOM 529 N N . TYR A 1 69 ? -3.927 -1.245 16.174 1.00 85.69 69 TYR A N 1
ATOM 530 C CA . TYR A 1 69 ? -4.980 -0.758 15.280 1.00 85.69 69 TYR A CA 1
ATOM 531 C C . TYR A 1 69 ? -5.856 0.350 15.875 1.00 85.69 69 TYR A C 1
ATOM 533 O O . TYR A 1 69 ? -6.681 0.925 15.162 1.00 85.69 69 TYR A O 1
ATOM 541 N N . GLN A 1 70 ? -5.683 0.648 17.164 1.00 85.06 70 GLN A N 1
ATOM 542 C CA . GLN A 1 70 ? -6.520 1.589 17.913 1.00 85.06 70 GLN A CA 1
ATOM 543 C C . GLN A 1 70 ? -5.934 3.005 17.926 1.00 85.06 70 GLN A C 1
ATOM 545 O O . GLN A 1 70 ? -6.671 3.973 17.783 1.00 85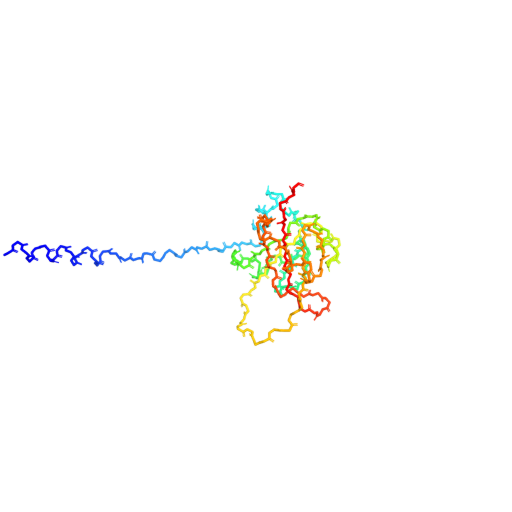.06 70 GLN A O 1
ATOM 550 N N . GLU A 1 71 ? -4.611 3.135 18.035 1.00 83.12 71 GLU A N 1
ATOM 551 C CA . GLU A 1 71 ? -3.927 4.434 18.055 1.00 83.12 71 GLU A CA 1
ATOM 552 C C . GLU A 1 71 ? -2.839 4.475 16.983 1.00 83.12 71 GLU A C 1
ATOM 554 O O . GLU A 1 71 ? -1.645 4.318 17.254 1.00 83.12 71 GLU A O 1
ATOM 559 N N . ILE A 1 72 ? -3.254 4.680 15.732 1.00 83.75 72 ILE A N 1
ATOM 560 C CA . ILE A 1 72 ? -2.319 4.809 14.618 1.00 83.75 72 ILE A CA 1
ATOM 561 C C . ILE A 1 72 ? -2.117 6.286 14.292 1.00 83.75 72 ILE A C 1
ATOM 563 O O . ILE A 1 72 ? -3.056 7.078 14.226 1.00 83.75 72 ILE A O 1
ATOM 567 N N . ASN A 1 73 ? -0.867 6.668 14.040 1.00 84.38 73 ASN A N 1
ATOM 568 C CA . ASN A 1 73 ? -0.566 7.968 13.462 1.00 84.38 73 ASN A CA 1
ATOM 569 C C . ASN A 1 73 ? -0.996 7.980 11.988 1.00 84.38 73 ASN A C 1
ATOM 571 O O . ASN A 1 73 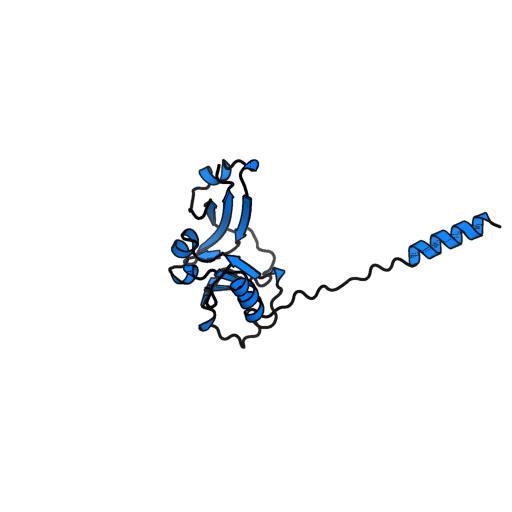? -0.441 7.247 11.177 1.00 84.38 73 ASN A O 1
ATOM 575 N N . SER A 1 74 ? -1.918 8.863 11.612 1.00 79.06 74 SER A N 1
ATOM 576 C CA . SER A 1 74 ? -2.414 8.976 10.233 1.00 79.06 74 SER A CA 1
ATOM 577 C C . SER A 1 74 ? -1.300 9.172 9.193 1.00 79.06 74 SER A C 1
ATOM 579 O O . SER A 1 74 ? -1.424 8.707 8.065 1.00 79.06 74 SER A O 1
ATOM 581 N N . ASN A 1 75 ? -0.181 9.809 9.564 1.00 81.75 75 ASN A N 1
ATOM 582 C CA . ASN A 1 75 ? 0.970 10.008 8.668 1.00 81.75 75 ASN A CA 1
ATOM 583 C C . ASN A 1 75 ? 1.758 8.722 8.398 1.00 81.75 75 ASN A C 1
ATOM 585 O O . ASN A 1 75 ? 2.621 8.693 7.521 1.00 81.75 75 ASN A O 1
ATOM 589 N N . SER A 1 76 ? 1.510 7.682 9.187 1.00 84.81 76 SER A N 1
ATOM 590 C CA . SER A 1 76 ? 2.138 6.380 9.053 1.00 84.81 76 SER A CA 1
ATOM 591 C C . SER A 1 76 ? 1.246 5.387 8.305 1.00 84.81 76 SER A C 1
ATOM 593 O O . SER A 1 76 ? 1.678 4.267 8.036 1.00 84.81 76 SER A O 1
ATOM 595 N N . ILE A 1 77 ? 0.045 5.812 7.894 1.00 89.38 77 ILE A N 1
ATOM 596 C CA . ILE A 1 77 ? -0.850 5.042 7.038 1.00 89.38 77 ILE A CA 1
ATOM 597 C C . ILE A 1 77 ? -0.799 5.595 5.612 1.00 89.38 77 ILE A C 1
ATOM 599 O O . ILE A 1 77 ? -0.862 6.799 5.371 1.00 89.38 77 ILE A O 1
ATOM 603 N N . SER A 1 78 ? -0.709 4.697 4.642 1.00 91.44 78 SER A N 1
ATOM 604 C CA . SER A 1 78 ? -0.896 5.002 3.225 1.00 91.44 78 SER A CA 1
ATOM 605 C C . SER A 1 78 ? -1.807 3.960 2.589 1.00 91.44 78 SER A C 1
ATOM 607 O O . SER A 1 78 ? -2.099 2.934 3.203 1.00 91.44 78 SER A O 1
ATOM 609 N N . TYR A 1 79 ? -2.280 4.211 1.371 1.00 94.19 79 TYR A N 1
ATOM 610 C CA . TYR A 1 79 ? -3.172 3.284 0.686 1.00 94.19 79 TYR A CA 1
ATOM 611 C C . TYR A 1 79 ? -2.831 3.138 -0.791 1.00 94.19 79 TYR A C 1
ATOM 613 O O . TYR A 1 79 ? -2.245 4.029 -1.405 1.00 94.19 79 TYR A O 1
ATOM 621 N N . VAL A 1 80 ? -3.239 2.012 -1.362 1.00 94.62 80 VAL A N 1
ATOM 622 C CA . VAL A 1 80 ? -3.295 1.779 -2.801 1.00 94.62 80 VAL A CA 1
ATOM 623 C C . VAL A 1 80 ? -4.755 1.634 -3.182 1.00 94.62 80 VAL A C 1
ATOM 625 O O . VAL A 1 80 ? -5.487 0.863 -2.559 1.00 94.62 80 VAL A O 1
ATOM 628 N N . GLU A 1 81 ? -5.163 2.385 -4.199 1.00 95.00 81 GLU A N 1
ATOM 629 C CA . GLU A 1 81 ? -6.521 2.332 -4.729 1.00 95.00 81 GLU A CA 1
ATOM 630 C C . GLU A 1 81 ? -6.909 0.919 -5.180 1.00 95.00 81 GLU A C 1
ATOM 632 O O . GLU A 1 81 ? -6.075 0.136 -5.654 1.00 95.00 81 GLU A O 1
ATOM 637 N N . LYS A 1 82 ? -8.199 0.614 -5.037 1.00 95.06 82 LYS A N 1
ATOM 638 C CA . LYS A 1 82 ? -8.805 -0.625 -5.519 1.00 95.06 82 LYS A CA 1
ATOM 639 C C . LYS A 1 82 ? -8.655 -0.797 -7.031 1.00 95.06 82 LYS A C 1
ATOM 641 O O . LYS A 1 82 ? -8.349 0.143 -7.757 1.00 95.06 82 LYS A O 1
ATOM 646 N N . GLU A 1 83 ? -8.871 -2.024 -7.498 1.00 94.00 83 GLU A N 1
ATOM 647 C CA . GLU A 1 83 ? -8.810 -2.414 -8.918 1.00 94.00 83 GLU A CA 1
ATOM 648 C C . GLU A 1 83 ? -7.428 -2.264 -9.585 1.00 94.00 83 GLU A C 1
ATOM 650 O O . GLU A 1 83 ? -7.301 -2.410 -10.803 1.00 94.00 83 GLU A O 1
ATOM 655 N N . SER A 1 84 ? -6.366 -2.042 -8.805 1.00 92.62 84 SER A N 1
ATOM 656 C CA . SER A 1 84 ? -5.001 -1.984 -9.328 1.00 92.62 84 SER A CA 1
ATOM 657 C C . SER A 1 84 ? -4.500 -3.363 -9.763 1.00 92.62 84 SER A C 1
ATOM 659 O O . SER A 1 84 ? -4.128 -4.210 -8.949 1.00 92.62 84 SER A O 1
ATOM 661 N N . LYS A 1 85 ? -4.400 -3.572 -11.076 1.00 93.38 85 LYS A N 1
ATOM 662 C CA . LYS A 1 85 ? -3.958 -4.829 -11.691 1.00 93.38 85 LYS A CA 1
ATOM 663 C C . LYS A 1 85 ? -2.518 -5.161 -11.338 1.00 93.38 85 LYS A C 1
ATOM 665 O O . LYS A 1 85 ? -2.182 -6.338 -11.219 1.00 93.38 85 LYS A O 1
ATOM 670 N N . SER A 1 86 ? -1.655 -4.153 -11.204 1.00 93.56 86 SER A N 1
ATOM 671 C CA . SER A 1 86 ? -0.262 -4.385 -10.814 1.00 93.56 86 SER A CA 1
ATOM 672 C C . SER A 1 86 ? -0.164 -4.925 -9.393 1.00 93.56 86 SER A C 1
ATOM 674 O O . SER A 1 86 ? 0.538 -5.905 -9.168 1.00 93.56 86 SER A O 1
ATOM 676 N N . PHE A 1 87 ? -0.918 -4.362 -8.449 1.00 93.12 87 PHE A N 1
ATOM 677 C CA . PHE A 1 87 ? -0.898 -4.836 -7.068 1.00 93.12 87 PHE A CA 1
ATOM 678 C C . PHE A 1 87 ? -1.617 -6.177 -6.893 1.00 93.12 87 PHE A C 1
ATOM 680 O O . PHE A 1 87 ? -1.123 -7.016 -6.144 1.00 93.12 87 PHE A O 1
ATOM 687 N N . SER A 1 88 ? -2.679 -6.456 -7.655 1.00 92.75 88 SER A N 1
ATOM 688 C CA . SER A 1 88 ? -3.299 -7.790 -7.676 1.00 92.75 88 SER A CA 1
ATOM 689 C C . SER A 1 88 ? -2.353 -8.884 -8.175 1.00 92.75 88 SER A C 1
ATOM 691 O O . SER A 1 88 ? -2.433 -10.022 -7.724 1.00 92.75 88 SER A O 1
ATOM 693 N N . LYS A 1 89 ? -1.410 -8.561 -9.072 1.00 92.25 89 LYS A N 1
ATOM 694 C CA . LYS A 1 89 ? -0.355 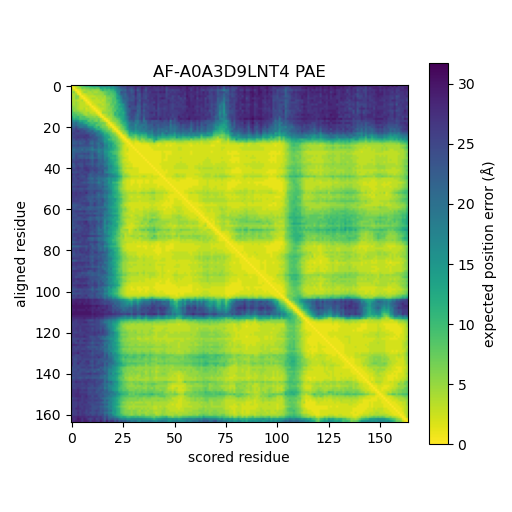-9.507 -9.478 1.00 92.25 89 LYS A CA 1
ATOM 695 C C . LYS A 1 89 ? 0.670 -9.764 -8.373 1.00 92.25 89 LYS A C 1
ATOM 697 O O . LYS A 1 89 ? 1.205 -10.864 -8.314 1.00 92.25 89 LYS A O 1
ATOM 702 N N . LEU A 1 90 ? 0.960 -8.763 -7.540 1.00 91.50 90 LEU A N 1
ATOM 703 C CA . LEU A 1 90 ? 1.956 -8.868 -6.468 1.00 91.50 90 LEU A CA 1
ATOM 704 C C . LEU A 1 90 ? 1.395 -9.557 -5.215 1.00 91.50 90 LEU A C 1
ATOM 706 O O . LEU A 1 90 ? 2.096 -10.346 -4.592 1.00 91.50 90 LEU A O 1
ATOM 710 N N . PHE A 1 91 ? 0.138 -9.278 -4.864 1.00 91.56 91 PHE A N 1
ATOM 711 C CA . PHE A 1 91 ? -0.478 -9.690 -3.596 1.00 91.56 91 PHE A CA 1
ATOM 712 C C . PHE A 1 91 ? -1.684 -10.628 -3.749 1.00 91.56 91 PHE A C 1
ATOM 714 O O . PHE A 1 91 ? -2.283 -11.032 -2.754 1.00 91.56 91 PHE A O 1
ATOM 721 N N . GLY A 1 92 ? -2.055 -10.980 -4.981 1.00 91.81 92 GLY A N 1
ATOM 722 C CA . GLY A 1 92 ? -3.225 -11.805 -5.277 1.00 91.81 92 GLY A CA 1
ATOM 723 C C . GLY A 1 92 ? -4.539 -11.019 -5.323 1.00 91.81 92 GLY A C 1
ATOM 724 O O . GLY A 1 92 ? -4.578 -9.796 -5.187 1.00 91.81 92 GLY A O 1
ATOM 725 N N . GLU A 1 93 ? -5.646 -11.740 -5.522 1.00 91.31 93 GLU A N 1
ATOM 726 C CA . GLU A 1 93 ? -6.974 -11.150 -5.768 1.00 91.31 93 GLU A CA 1
ATOM 727 C C . GLU A 1 93 ? -7.473 -10.246 -4.636 1.00 91.31 93 GLU A C 1
ATOM 729 O O . GLU A 1 93 ? -8.197 -9.287 -4.892 1.00 91.31 93 GLU A O 1
ATOM 734 N N . VAL A 1 94 ? -7.051 -10.490 -3.394 1.00 91.88 94 VAL A N 1
ATOM 735 C CA . VAL A 1 94 ? -7.438 -9.670 -2.234 1.00 91.88 94 VAL A CA 1
ATOM 736 C C . VAL A 1 94 ? -7.008 -8.205 -2.370 1.00 91.88 94 VAL A C 1
ATOM 738 O O . VAL A 1 94 ? -7.689 -7.321 -1.854 1.00 91.88 94 VAL A O 1
ATOM 741 N N . ALA A 1 95 ? -5.938 -7.918 -3.119 1.00 93.62 95 ALA A N 1
ATOM 742 C CA . ALA A 1 95 ? -5.499 -6.550 -3.389 1.00 93.62 95 ALA A CA 1
ATOM 743 C C . ALA A 1 95 ? -6.417 -5.787 -4.359 1.00 93.62 95 ALA A C 1
ATOM 745 O O . ALA A 1 95 ? -6.354 -4.558 -4.407 1.00 93.62 95 ALA A O 1
ATOM 746 N N . CYS A 1 96 ? -7.331 -6.464 -5.070 1.00 93.94 96 CYS A N 1
ATOM 747 C CA . CYS A 1 96 ? -8.359 -5.797 -5.876 1.00 93.94 96 CYS A CA 1
ATOM 748 C C . CYS A 1 96 ? -9.268 -4.896 -5.029 1.00 93.94 96 CYS A C 1
ATOM 750 O O . CYS A 1 96 ? -9.824 -3.941 -5.561 1.00 93.94 96 CYS A O 1
ATOM 752 N N . ASN A 1 97 ? -9.394 -5.161 -3.725 1.00 96.06 97 ASN A N 1
ATOM 753 C CA . ASN A 1 97 ? -10.163 -4.334 -2.793 1.00 96.06 97 ASN A CA 1
ATOM 754 C C . ASN A 1 97 ? -9.436 -3.055 -2.356 1.00 96.06 97 ASN A C 1
ATOM 756 O O . ASN A 1 97 ? -9.988 -2.270 -1.588 1.00 96.06 97 ASN A O 1
ATOM 760 N N . GLY A 1 98 ? -8.216 -2.835 -2.838 1.00 96.12 98 GLY A N 1
ATOM 761 C CA . GLY A 1 98 ? -7.323 -1.812 -2.323 1.00 96.12 98 GLY A CA 1
ATOM 762 C C . GLY A 1 98 ? -6.478 -2.351 -1.175 1.00 96.12 98 GLY A C 1
ATOM 763 O O . GLY A 1 98 ? -6.747 -3.407 -0.591 1.00 96.12 98 GLY A O 1
ATOM 764 N N . ILE A 1 99 ? -5.413 -1.618 -0.880 1.00 96.44 99 ILE A N 1
ATOM 765 C CA . ILE A 1 99 ? -4.429 -1.987 0.135 1.00 96.44 99 ILE A CA 1
ATOM 766 C C . ILE A 1 99 ? -4.290 -0.827 1.105 1.00 96.44 99 ILE A C 1
ATOM 768 O O . ILE A 1 99 ? -4.185 0.317 0.673 1.00 96.44 99 ILE A O 1
ATOM 772 N N . VAL A 1 100 ? -4.238 -1.115 2.400 1.00 95.50 100 VAL A N 1
ATOM 773 C CA . VAL A 1 100 ? -3.885 -0.142 3.436 1.00 95.50 100 VAL A CA 1
ATOM 774 C C . VAL A 1 100 ? -2.586 -0.576 4.091 1.00 95.50 100 VAL A C 1
ATOM 776 O O . VAL A 1 100 ? -2.432 -1.717 4.515 1.00 95.50 100 VAL A O 1
ATOM 779 N N . ILE A 1 101 ? -1.624 0.337 4.122 1.00 93.06 101 ILE A N 1
ATOM 780 C CA . ILE A 1 101 ? -0.251 0.095 4.549 1.00 93.06 101 ILE A CA 1
ATOM 781 C C . ILE A 1 101 ? -0.014 0.917 5.801 1.00 93.06 101 ILE A C 1
ATOM 783 O O . ILE A 1 101 ? 0.017 2.145 5.735 1.00 93.06 101 ILE A O 1
ATOM 787 N N . ILE A 1 102 ? 0.182 0.230 6.915 1.00 91.62 102 ILE A N 1
ATOM 788 C CA . ILE A 1 102 ? 0.521 0.800 8.210 1.00 91.62 102 ILE A CA 1
ATOM 789 C C . ILE A 1 102 ? 2.024 0.637 8.391 1.00 91.62 102 ILE A C 1
ATOM 791 O O . ILE A 1 102 ? 2.549 -0.475 8.348 1.00 91.62 102 ILE A O 1
ATOM 795 N N . ARG A 1 103 ? 2.722 1.745 8.601 1.00 86.50 103 ARG A N 1
ATOM 796 C CA . ARG A 1 103 ? 4.117 1.751 9.031 1.00 86.50 103 ARG A CA 1
ATOM 797 C C . ARG A 1 103 ? 4.161 2.122 10.497 1.00 86.50 103 ARG A C 1
ATOM 799 O O . ARG A 1 103 ? 3.633 3.159 10.895 1.00 86.50 103 ARG A O 1
ATOM 806 N N . LYS A 1 104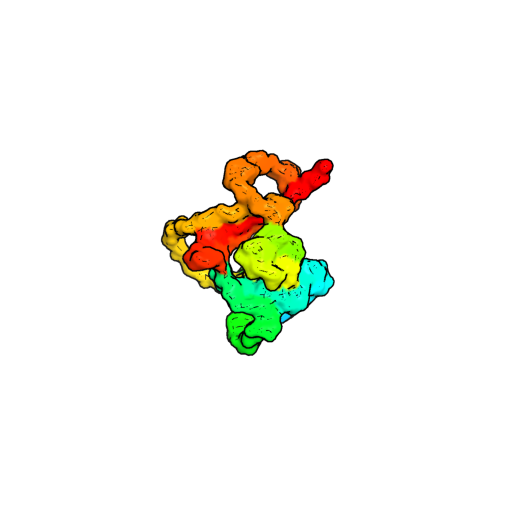 ? 4.807 1.310 11.310 1.00 78.56 104 LYS A N 1
ATOM 807 C CA . LYS A 1 104 ? 5.292 1.745 12.610 1.00 78.56 104 LYS A CA 1
ATOM 808 C C . LYS A 1 104 ? 6.655 2.376 12.365 1.00 78.56 104 LYS A C 1
ATOM 810 O O . LYS A 1 104 ? 7.390 1.967 11.475 1.00 78.56 104 LYS A O 1
ATOM 815 N N . PHE A 1 105 ? 6.966 3.461 13.066 1.00 64.00 105 PHE A N 1
ATOM 816 C CA . PHE A 1 105 ? 8.276 4.090 12.922 1.00 64.00 105 PHE A CA 1
ATOM 817 C C . PHE A 1 105 ? 9.350 3.072 13.311 1.00 64.00 105 PHE A C 1
ATOM 819 O O . PHE A 1 105 ? 9.523 2.791 14.496 1.00 64.00 105 PHE A O 1
ATOM 826 N N . THR A 1 106 ? 10.060 2.533 12.324 1.00 54.06 106 THR A N 1
ATOM 827 C CA . THR A 1 106 ? 11.190 1.636 12.553 1.00 54.06 106 THR A CA 1
ATOM 828 C C . THR A 1 106 ? 12.491 2.394 12.300 1.00 54.06 106 THR A C 1
ATOM 830 O O . THR A 1 106 ? 12.599 3.260 11.435 1.00 54.06 106 THR A O 1
ATOM 833 N N . TYR A 1 107 ? 13.428 2.134 13.199 1.00 47.59 107 TYR A N 1
ATOM 834 C CA . TYR A 1 107 ? 14.705 2.784 13.457 1.00 47.59 107 TYR A CA 1
ATOM 835 C C . TYR A 1 107 ? 15.605 2.970 12.223 1.00 47.59 107 TYR A C 1
ATOM 837 O O . TYR A 1 107 ? 15.492 2.238 11.250 1.00 47.59 107 TYR A O 1
ATOM 845 N N . LEU A 1 108 ? 16.542 3.930 12.318 1.00 43.88 108 LEU A N 1
ATOM 846 C CA . LEU A 1 108 ? 17.662 4.171 11.389 1.00 43.88 108 LEU A CA 1
ATOM 847 C C . LEU A 1 108 ? 18.214 2.856 10.802 1.00 43.88 108 LEU A C 1
ATOM 849 O O . LEU A 1 108 ? 18.967 2.155 11.481 1.00 43.88 108 LEU A O 1
ATOM 853 N N . HIS A 1 109 ? 17.860 2.528 9.558 1.00 46.66 109 HIS A N 1
ATOM 854 C CA . HIS A 1 109 ? 18.398 1.348 8.891 1.00 46.66 109 HIS A CA 1
ATOM 855 C C . HIS A 1 109 ? 19.776 1.617 8.281 1.00 46.66 109 HIS A C 1
ATOM 857 O O . HIS A 1 109 ? 20.029 2.621 7.611 1.00 46.66 109 HIS A O 1
ATOM 863 N N . ALA A 1 110 ? 20.686 0.688 8.580 1.00 49.81 110 ALA A N 1
ATOM 864 C CA . ALA A 1 110 ? 21.946 0.490 7.892 1.00 49.81 110 ALA A CA 1
ATOM 865 C C . ALA A 1 110 ? 21.659 -0.018 6.470 1.00 49.81 110 ALA A C 1
ATOM 867 O O . ALA A 1 110 ? 20.844 -0.918 6.322 1.00 49.81 110 ALA A O 1
ATOM 868 N N . ALA A 1 111 ? 22.333 0.577 5.479 1.00 51.16 111 ALA A N 1
ATOM 869 C CA . ALA A 1 111 ? 22.376 0.224 4.053 1.00 51.16 111 ALA A CA 1
ATOM 870 C C . ALA A 1 111 ? 21.379 -0.866 3.591 1.00 51.16 111 ALA A C 1
ATOM 872 O O . ALA A 1 111 ? 21.695 -2.056 3.617 1.00 51.16 111 ALA A O 1
ATOM 873 N N . ASP A 1 112 ? 20.197 -0.431 3.149 1.00 58.78 112 ASP A N 1
ATOM 874 C CA . ASP A 1 112 ? 19.148 -1.296 2.606 1.00 58.78 112 ASP A CA 1
ATOM 875 C C . ASP A 1 112 ? 19.567 -1.997 1.308 1.00 58.78 112 ASP A C 1
ATOM 877 O O . ASP A 1 112 ? 20.158 -1.399 0.407 1.00 58.78 112 ASP A O 1
ATOM 881 N N . ILE A 1 113 ? 19.192 -3.274 1.207 1.00 65.19 113 ILE A N 1
ATOM 882 C CA . ILE A 1 113 ? 19.329 -4.133 0.021 1.00 65.19 113 ILE A CA 1
ATOM 883 C C . ILE A 1 113 ? 17.961 -4.265 -0.684 1.00 65.19 113 ILE A C 1
ATOM 885 O O . ILE A 1 113 ? 17.639 -5.320 -1.234 1.00 65.19 113 ILE A O 1
ATOM 889 N N . SER A 1 114 ? 17.105 -3.238 -0.605 1.00 73.12 114 SER A N 1
ATOM 890 C CA . SER A 1 114 ? 15.774 -3.270 -1.216 1.00 73.12 114 SER A CA 1
ATOM 891 C C . SER A 1 114 ? 15.879 -3.276 -2.745 1.00 73.12 114 SER A C 1
ATOM 893 O O . SER A 1 114 ? 16.661 -2.538 -3.349 1.00 73.12 114 SER A O 1
ATOM 895 N N . GLN A 1 115 ? 15.090 -4.131 -3.396 1.00 88.06 115 GLN A N 1
ATOM 896 C CA . GLN A 1 115 ? 14.929 -4.109 -4.852 1.00 88.06 115 GLN A CA 1
ATOM 897 C C . GLN A 1 115 ? 13.821 -3.123 -5.242 1.00 88.06 115 GLN A C 1
ATOM 899 O O . GLN A 1 115 ? 12.873 -2.921 -4.492 1.00 88.06 115 GLN A O 1
ATOM 904 N N . ALA A 1 116 ? 13.891 -2.519 -6.427 1.00 91.25 116 ALA A N 1
ATOM 905 C CA . ALA A 1 116 ? 12.868 -1.574 -6.873 1.00 91.25 116 ALA A CA 1
ATOM 906 C C . ALA A 1 116 ? 11.848 -2.227 -7.821 1.00 91.25 116 ALA A C 1
ATOM 908 O O . ALA A 1 116 ? 12.220 -2.911 -8.775 1.00 91.25 116 ALA A O 1
ATOM 909 N N . ILE A 1 117 ? 10.557 -1.968 -7.593 1.00 94.19 117 ILE A N 1
ATOM 910 C CA . ILE A 1 117 ? 9.469 -2.263 -8.536 1.00 94.19 117 ILE A CA 1
ATOM 911 C C . ILE A 1 117 ? 8.915 -0.937 -9.047 1.00 94.19 117 ILE A C 1
ATOM 913 O O . ILE A 1 117 ? 8.482 -0.090 -8.268 1.00 94.19 117 ILE A O 1
ATOM 917 N N . TYR A 1 118 ? 8.873 -0.773 -10.365 1.00 95.81 118 TYR A N 1
ATOM 918 C CA . TYR A 1 118 ? 8.354 0.432 -11.004 1.00 95.81 118 TYR A CA 1
ATOM 919 C C . TYR A 1 118 ? 6.987 0.149 -11.616 1.00 95.81 118 TYR A C 1
ATOM 921 O O . TYR A 1 118 ? 6.823 -0.819 -12.356 1.00 95.81 118 TYR A O 1
ATOM 929 N N . ILE A 1 119 ? 6.007 0.997 -11.319 1.00 95.75 119 ILE A N 1
ATOM 930 C CA . ILE A 1 119 ? 4.638 0.909 -11.825 1.00 95.75 119 ILE A CA 1
ATOM 931 C C . ILE A 1 119 ? 4.289 2.234 -12.505 1.00 95.75 119 ILE A C 1
ATOM 933 O O . ILE A 1 119 ? 4.295 3.276 -11.855 1.00 95.75 119 ILE A O 1
ATOM 937 N N . ILE A 1 120 ? 3.946 2.196 -13.793 1.00 95.00 120 ILE A N 1
ATOM 938 C CA . ILE A 1 120 ? 3.461 3.350 -14.566 1.00 95.00 120 ILE A CA 1
ATOM 939 C C . ILE A 1 120 ? 2.072 3.020 -15.101 1.00 95.00 120 ILE A C 1
ATOM 941 O O . ILE A 1 120 ? 1.906 1.998 -15.767 1.00 95.00 120 ILE A O 1
ATOM 945 N N . ASP A 1 121 ? 1.079 3.863 -14.813 1.00 94.00 121 ASP A N 1
ATOM 946 C CA . ASP A 1 121 ? -0.311 3.687 -15.264 1.00 94.00 121 ASP A CA 1
ATOM 947 C C . ASP A 1 121 ? -0.834 2.264 -15.011 1.00 94.00 121 ASP A C 1
ATOM 949 O O . ASP A 1 121 ? -1.384 1.597 -15.892 1.00 94.00 121 ASP A O 1
ATOM 953 N N . ASP A 1 122 ? -0.597 1.789 -13.784 1.00 93.75 122 ASP A N 1
ATOM 954 C CA . ASP A 1 122 ? -0.966 0.454 -13.305 1.00 93.75 122 ASP A CA 1
ATOM 955 C C . ASP A 1 122 ? -0.324 -0.711 -14.091 1.00 93.75 122 ASP A C 1
ATOM 957 O O . ASP A 1 122 ? -0.840 -1.834 -14.115 1.00 93.75 122 ASP A O 1
ATOM 961 N N . LYS A 1 123 ? 0.848 -0.485 -14.698 1.00 94.94 123 LYS A N 1
ATOM 962 C CA . LYS A 1 123 ? 1.678 -1.527 -15.319 1.00 94.94 123 LYS A CA 1
ATOM 963 C C . LYS A 1 123 ? 3.068 -1.569 -14.700 1.00 94.94 123 LYS A C 1
ATOM 965 O O . LYS A 1 123 ? 3.736 -0.545 -14.619 1.00 94.94 123 LYS A O 1
ATOM 970 N N . ILE A 1 124 ? 3.522 -2.767 -14.339 1.00 95.06 124 ILE A N 1
ATOM 971 C CA . ILE A 1 124 ? 4.908 -3.005 -13.923 1.00 95.06 124 ILE A CA 1
ATOM 972 C C . ILE A 1 124 ? 5.836 -2.812 -15.131 1.00 95.06 124 ILE A C 1
ATOM 974 O O . ILE A 1 124 ? 5.587 -3.387 -16.195 1.00 95.06 124 ILE A O 1
ATOM 978 N N . VAL A 1 125 ? 6.893 -2.020 -14.964 1.00 95.81 125 VAL A N 1
ATOM 979 C CA . VAL A 1 125 ? 7.886 -1.697 -16.000 1.00 95.81 125 VAL A CA 1
ATOM 980 C C . VAL A 1 125 ? 9.313 -1.911 -15.494 1.00 95.81 125 VAL A C 1
ATOM 982 O O . VAL A 1 125 ? 9.545 -2.105 -14.301 1.00 95.81 125 VAL A O 1
ATOM 985 N N . THR A 1 126 ? 10.283 -1.869 -16.407 1.00 96.00 126 THR A N 1
ATOM 986 C CA . THR A 1 126 ? 11.707 -1.892 -16.057 1.00 96.00 126 THR A CA 1
ATOM 987 C C . THR A 1 126 ? 12.180 -0.528 -15.555 1.00 96.00 126 THR A C 1
ATOM 989 O O . THR A 1 126 ? 11.574 0.508 -15.841 1.00 96.00 126 THR A O 1
ATOM 992 N N . GLU A 1 127 ? 13.312 -0.515 -14.851 1.00 94.88 127 GLU A N 1
ATOM 993 C CA . GLU A 1 127 ? 13.966 0.723 -14.417 1.00 94.88 127 GLU A CA 1
ATOM 994 C C . GLU A 1 127 ? 14.293 1.655 -15.593 1.00 94.88 127 GLU A C 1
ATOM 996 O O . GLU A 1 127 ? 14.114 2.867 -15.499 1.00 94.88 127 GLU A O 1
ATOM 1001 N N . GLU A 1 128 ? 14.738 1.093 -16.718 1.00 95.56 128 GLU A N 1
ATOM 1002 C CA . GLU A 1 128 ? 15.063 1.853 -17.929 1.00 95.56 128 GLU A CA 1
ATOM 1003 C C . GLU A 1 128 ? 13.859 2.658 -18.428 1.00 95.56 128 GLU A C 1
ATOM 1005 O O . GLU A 1 128 ? 13.994 3.842 -18.726 1.00 95.56 128 GLU A O 1
ATOM 1010 N N . VAL A 1 129 ? 12.671 2.042 -18.450 1.00 94.62 129 VAL A N 1
ATOM 1011 C CA . VAL A 1 129 ? 11.419 2.706 -18.839 1.00 94.62 129 VAL A CA 1
ATOM 1012 C C . VAL A 1 129 ? 11.026 3.777 -17.821 1.00 94.62 129 VAL A C 1
ATOM 1014 O O . VAL A 1 129 ? 10.562 4.847 -18.204 1.00 94.62 129 VAL A O 1
ATOM 1017 N N . PHE A 1 130 ? 11.234 3.523 -16.529 1.00 94.44 130 PHE A N 1
ATOM 1018 C CA . PHE A 1 130 ? 10.933 4.493 -15.478 1.00 94.44 130 PHE A CA 1
ATOM 1019 C C . PHE A 1 130 ? 11.833 5.737 -15.539 1.00 94.44 130 PHE A C 1
ATOM 1021 O O . PHE A 1 130 ? 11.361 6.859 -15.367 1.00 94.44 130 PHE A O 1
ATOM 1028 N N . ARG A 1 131 ? 13.128 5.561 -15.824 1.00 93.12 131 ARG A N 1
ATOM 1029 C CA . ARG A 1 131 ? 14.115 6.656 -15.864 1.00 93.12 131 ARG A CA 1
ATOM 1030 C C . ARG A 1 131 ? 13.912 7.635 -17.021 1.00 93.12 131 ARG A C 1
ATOM 1032 O O . ARG A 1 131 ? 14.396 8.759 -16.936 1.00 93.12 131 ARG A O 1
ATOM 1039 N N . ILE A 1 132 ? 13.232 7.219 -18.089 1.00 95.06 132 ILE A N 1
ATOM 1040 C CA . ILE A 1 132 ? 12.980 8.057 -19.271 1.00 95.06 132 ILE A CA 1
ATOM 1041 C C . ILE A 1 132 ? 11.614 8.755 -19.245 1.00 95.06 132 ILE A C 1
ATOM 1043 O O . ILE A 1 132 ? 11.261 9.415 -20.222 1.00 95.06 132 ILE A O 1
ATOM 1047 N N . ILE A 1 133 ? 10.830 8.607 -18.168 1.00 92.50 133 ILE A N 1
ATOM 1048 C CA . ILE A 1 133 ? 9.563 9.332 -18.026 1.00 92.50 133 ILE A CA 1
ATOM 1049 C C . ILE A 1 133 ? 9.856 10.832 -18.006 1.00 92.50 133 ILE A C 1
ATOM 1051 O O . ILE A 1 133 ? 10.635 11.319 -17.189 1.00 92.50 133 ILE A O 1
ATOM 1055 N N . ASP A 1 134 ? 9.179 11.565 -18.883 1.00 92.12 134 ASP A N 1
ATOM 1056 C CA . ASP A 1 134 ? 9.180 13.021 -18.875 1.00 92.12 134 ASP A CA 1
ATOM 1057 C C . ASP A 1 134 ? 8.400 13.540 -17.647 1.00 92.12 134 ASP A C 1
ATOM 1059 O O . ASP A 1 134 ? 7.201 13.246 -17.527 1.00 92.12 134 ASP A O 1
ATOM 1063 N N . PRO A 1 135 ? 9.045 14.306 -16.742 1.00 90.69 135 PRO A N 1
ATOM 1064 C CA . PRO A 1 135 ? 8.410 14.838 -15.540 1.00 90.69 135 PRO A CA 1
ATOM 1065 C C . PRO A 1 135 ? 7.157 15.672 -15.814 1.00 90.69 135 PRO A C 1
ATOM 1067 O O . PRO A 1 135 ? 6.256 15.685 -14.977 1.00 90.69 135 PRO A O 1
ATOM 1070 N N . GLU A 1 136 ? 7.063 16.333 -16.974 1.00 93.06 136 GLU A N 1
ATOM 1071 C CA . GLU A 1 136 ? 5.894 17.144 -17.337 1.00 93.06 136 GLU A CA 1
ATOM 1072 C C . GLU A 1 136 ? 4.635 16.297 -17.573 1.00 93.06 136 GLU A C 1
ATOM 1074 O O . GLU A 1 136 ? 3.519 16.805 -17.482 1.00 93.06 136 GLU A O 1
ATOM 1079 N N . ASN A 1 137 ? 4.793 14.996 -17.835 1.00 92.88 137 ASN A N 1
ATOM 1080 C CA . ASN A 1 137 ? 3.675 14.079 -18.046 1.00 92.88 137 ASN A CA 1
ATOM 1081 C C . ASN A 1 137 ? 3.267 13.329 -16.765 1.00 92.88 137 ASN A C 1
ATOM 1083 O O . ASN A 1 137 ? 2.387 12.474 -16.837 1.00 92.88 137 ASN A O 1
ATOM 1087 N N . ILE A 1 138 ? 3.865 13.608 -15.600 1.00 93.38 138 ILE A N 1
ATOM 1088 C CA . ILE A 1 138 ? 3.516 12.944 -14.334 1.00 93.38 138 ILE A CA 1
ATOM 1089 C C . ILE A 1 138 ? 2.308 13.639 -13.695 1.00 93.38 138 ILE A C 1
ATOM 1091 O O . ILE A 1 138 ? 2.387 14.790 -13.276 1.00 93.38 138 ILE A O 1
ATOM 1095 N N . LEU A 1 139 ? 1.194 12.914 -13.565 1.00 93.62 139 LEU A N 1
ATOM 1096 C CA . LEU A 1 139 ? -0.005 13.378 -12.862 1.00 93.62 139 LEU A CA 1
ATOM 1097 C C . LEU A 1 139 ? 0.138 13.210 -11.345 1.00 93.62 139 LEU A C 1
ATOM 1099 O O . LEU A 1 139 ? -0.222 14.094 -10.571 1.00 93.62 139 LEU A O 1
ATOM 1103 N N . SER A 1 140 ? 0.643 12.055 -10.911 1.00 92.50 140 SER A N 1
ATOM 1104 C CA . SER A 1 140 ? 0.838 11.750 -9.494 1.00 92.50 140 SER A CA 1
ATOM 1105 C C . SER A 1 140 ? 1.949 10.729 -9.299 1.00 92.50 140 SER A C 1
ATOM 1107 O O . SER A 1 140 ? 2.126 9.836 -10.129 1.00 92.50 140 SER A O 1
ATOM 1109 N N . TYR A 1 141 ? 2.626 10.811 -8.158 1.00 92.19 141 TYR A N 1
ATOM 1110 C CA . TYR A 1 141 ? 3.684 9.893 -7.755 1.00 92.19 141 TYR A CA 1
ATOM 1111 C C . TYR A 1 141 ? 3.438 9.383 -6.334 1.00 92.19 141 TYR A C 1
ATOM 1113 O O . TYR A 1 141 ? 3.065 10.149 -5.445 1.00 92.19 141 TYR A O 1
ATOM 1121 N N . GLN A 1 142 ? 3.683 8.096 -6.117 1.00 92.19 142 GLN A N 1
ATOM 1122 C CA . GLN A 1 142 ? 3.562 7.440 -4.826 1.00 92.19 142 GLN A CA 1
ATOM 1123 C C . GLN A 1 142 ? 4.731 6.475 -4.619 1.00 92.19 142 GLN A C 1
ATOM 1125 O O . GLN A 1 142 ? 5.006 5.626 -5.463 1.00 92.19 142 GLN A O 1
ATOM 1130 N N . LEU A 1 143 ? 5.391 6.583 -3.464 1.00 90.56 143 LEU A N 1
ATOM 1131 C CA . LEU A 1 143 ? 6.463 5.682 -3.050 1.00 90.56 143 LEU A CA 1
ATOM 1132 C C . LEU A 1 143 ? 5.996 4.801 -1.891 1.00 90.56 143 LEU A C 1
ATOM 1134 O O . LEU A 1 143 ? 5.692 5.297 -0.802 1.00 90.56 143 LEU A O 1
ATOM 1138 N N . LEU A 1 144 ? 5.987 3.490 -2.111 1.00 88.88 144 LEU A N 1
ATOM 1139 C CA . LEU A 1 144 ? 5.712 2.495 -1.083 1.00 88.88 144 LEU A CA 1
ATOM 1140 C C . LEU A 1 144 ? 7.012 1.770 -0.737 1.00 88.88 144 LEU A C 1
ATOM 1142 O O . LEU A 1 144 ? 7.443 0.881 -1.458 1.00 88.88 144 LEU A O 1
ATOM 1146 N N . LYS A 1 145 ? 7.643 2.181 0.357 1.00 85.75 145 LYS A N 1
ATOM 1147 C CA . LYS A 1 145 ? 8.875 1.588 0.864 1.00 85.75 145 LYS A CA 1
ATOM 1148 C C . LYS A 1 145 ? 8.664 0.300 1.645 1.00 85.75 145 LYS A C 1
ATOM 1150 O O . LYS A 1 145 ? 7.614 0.157 2.284 1.00 85.75 145 LYS A O 1
ATOM 1155 N N . GLU A 1 146 ? 9.718 -0.515 1.642 1.00 85.06 146 GLU A N 1
ATOM 1156 C CA . GLU A 1 146 ? 9.932 -1.687 2.507 1.00 85.06 146 GLU A CA 1
ATOM 1157 C C . GLU A 1 146 ? 8.827 -2.745 2.421 1.00 85.06 146 GLU A C 1
ATOM 1159 O O . GLU A 1 146 ? 8.454 -3.386 3.398 1.00 85.06 146 GLU A O 1
ATOM 1164 N N . ILE A 1 147 ? 8.280 -2.941 1.230 1.00 87.88 147 ILE A N 1
ATOM 1165 C CA . ILE A 1 147 ? 7.232 -3.918 0.976 1.00 87.88 147 ILE A CA 1
ATOM 1166 C C . ILE A 1 147 ? 7.832 -5.325 0.931 1.00 87.88 147 ILE A C 1
ATOM 1168 O O . ILE A 1 147 ? 8.726 -5.595 0.133 1.00 87.88 147 ILE A O 1
ATOM 1172 N N . ASN A 1 148 ? 7.327 -6.239 1.759 1.00 86.94 148 ASN A N 1
ATOM 1173 C CA . ASN A 1 148 ? 7.803 -7.616 1.813 1.00 86.94 148 ASN A CA 1
ATOM 1174 C C . ASN A 1 148 ? 6.976 -8.508 0.880 1.00 86.94 148 ASN A C 1
ATOM 1176 O O . ASN A 1 148 ? 5.785 -8.733 1.108 1.00 86.94 148 ASN A O 1
ATOM 1180 N N . LEU A 1 149 ? 7.624 -9.029 -0.159 1.00 83.38 149 LEU A N 1
ATOM 1181 C CA . LEU A 1 149 ? 7.047 -9.979 -1.103 1.00 83.38 149 LEU A CA 1
ATOM 1182 C C . LEU A 1 149 ? 7.921 -11.227 -1.132 1.00 83.38 149 LEU A C 1
ATOM 1184 O O . LEU A 1 149 ? 9.078 -11.165 -1.545 1.00 83.38 149 LEU A O 1
ATOM 1188 N N . ASN A 1 150 ? 7.359 -12.369 -0.731 1.00 83.31 150 ASN A N 1
ATOM 1189 C CA . ASN A 1 150 ? 8.054 -13.660 -0.738 1.00 83.31 150 ASN A CA 1
ATOM 1190 C C . ASN A 1 150 ? 9.451 -13.575 -0.090 1.00 83.31 150 ASN A C 1
ATOM 1192 O O . ASN A 1 150 ? 10.446 -13.926 -0.720 1.00 83.31 150 ASN A O 1
ATOM 1196 N N . GLU A 1 151 ? 9.516 -13.036 1.133 1.00 82.06 151 GLU A N 1
ATOM 1197 C CA . GLU A 1 151 ? 10.740 -12.864 1.939 1.00 82.06 151 GLU A CA 1
ATOM 1198 C C . GLU A 1 151 ? 11.751 -11.830 1.408 1.00 82.06 151 GLU A C 1
ATOM 1200 O O . GLU A 1 151 ? 12.766 -11.579 2.056 1.00 82.06 151 GLU A O 1
ATOM 1205 N N . ASN A 1 152 ? 11.461 -11.169 0.284 1.00 83.88 152 ASN A N 1
ATOM 1206 C CA . ASN A 1 152 ? 12.290 -10.111 -0.289 1.00 83.88 152 ASN A CA 1
ATOM 1207 C C . ASN A 1 152 ? 11.690 -8.728 -0.003 1.00 83.88 152 ASN A C 1
ATOM 1209 O O . ASN A 1 152 ? 10.470 -8.563 0.023 1.00 83.88 152 ASN A O 1
ATOM 1213 N N . ILE A 1 153 ? 12.553 -7.729 0.198 1.00 86.44 153 ILE A N 1
ATOM 1214 C CA . ILE A 1 153 ? 12.157 -6.348 0.502 1.00 86.44 153 ILE A CA 1
ATOM 1215 C C . ILE A 1 153 ? 12.209 -5.514 -0.777 1.00 86.44 153 ILE A C 1
ATOM 1217 O O . ILE A 1 153 ? 13.230 -5.489 -1.468 1.00 86.44 153 ILE A O 1
ATOM 1221 N N . PHE A 1 154 ? 11.116 -4.809 -1.065 1.00 88.81 154 PHE A N 1
ATOM 1222 C CA . PHE A 1 154 ? 10.968 -3.976 -2.248 1.00 88.81 154 PHE A CA 1
ATOM 1223 C C . PHE A 1 154 ? 10.565 -2.540 -1.926 1.00 88.81 154 PHE A C 1
ATOM 1225 O O . PHE A 1 154 ? 9.699 -2.295 -1.089 1.00 88.81 154 PHE A O 1
ATOM 1232 N N . ASP A 1 155 ? 11.108 -1.602 -2.694 1.00 90.69 155 ASP A N 1
ATOM 1233 C CA . ASP A 1 155 ? 10.570 -0.253 -2.819 1.00 90.69 155 ASP A CA 1
ATOM 1234 C C . ASP A 1 155 ? 9.735 -0.161 -4.099 1.00 90.69 155 ASP A C 1
ATOM 1236 O O . ASP A 1 155 ? 10.214 -0.433 -5.201 1.00 90.69 155 ASP A O 1
ATOM 1240 N N . ILE A 1 156 ? 8.465 0.216 -3.966 1.00 90.88 156 ILE A N 1
ATOM 1241 C CA . ILE A 1 156 ? 7.535 0.325 -5.090 1.00 90.88 156 ILE A CA 1
ATOM 1242 C C . ILE A 1 156 ? 7.329 1.792 -5.452 1.00 90.88 156 ILE A C 1
ATOM 1244 O O . ILE A 1 156 ? 6.788 2.579 -4.673 1.00 90.88 156 ILE A O 1
ATOM 1248 N N . TYR A 1 157 ? 7.714 2.139 -6.674 1.00 93.56 157 TYR A N 1
ATOM 1249 C CA . TYR A 1 157 ? 7.557 3.457 -7.272 1.00 93.56 157 TYR A CA 1
ATOM 1250 C C . TYR A 1 157 ? 6.342 3.430 -8.199 1.00 93.56 157 TYR A C 1
ATOM 1252 O O . TYR A 1 157 ? 6.402 2.837 -9.273 1.00 93.56 157 TYR A O 1
ATOM 1260 N N . LYS A 1 158 ? 5.234 4.061 -7.802 1.00 93.50 158 LYS A N 1
ATOM 1261 C CA . LYS A 1 158 ? 4.011 4.159 -8.609 1.00 93.50 158 LYS A CA 1
ATOM 1262 C C . LYS A 1 158 ? 3.860 5.563 -9.185 1.00 93.50 158 LYS A C 1
ATOM 1264 O O . LYS A 1 158 ? 3.869 6.548 -8.452 1.00 93.50 158 LYS A O 1
ATOM 1269 N N . VAL A 1 159 ? 3.675 5.645 -10.496 1.00 93.38 159 VAL A N 1
ATOM 1270 C CA . VAL A 1 159 ? 3.432 6.875 -11.252 1.00 93.38 159 VAL A CA 1
ATOM 1271 C C . VAL A 1 159 ? 2.142 6.723 -12.050 1.00 93.38 159 VAL A C 1
ATOM 1273 O O . VAL A 1 159 ? 1.935 5.708 -12.712 1.00 93.38 159 VAL A O 1
ATOM 1276 N N . ASN A 1 160 ? 1.298 7.750 -12.022 1.00 92.62 160 ASN A N 1
ATOM 1277 C CA . ASN A 1 160 ? 0.216 7.918 -12.992 1.00 92.62 160 ASN A CA 1
ATOM 1278 C C . ASN A 1 160 ? 0.582 9.078 -13.917 1.00 92.62 160 ASN A C 1
ATOM 1280 O O . ASN A 1 160 ? 1.074 10.104 -13.438 1.00 92.62 160 ASN A O 1
ATOM 1284 N N . THR A 1 161 ? 0.343 8.928 -15.217 1.00 93.19 161 THR A N 1
ATOM 1285 C CA . THR A 1 161 ? 0.702 9.923 -16.232 1.00 93.19 161 THR A CA 1
ATOM 1286 C C . THR A 1 161 ? -0.519 10.622 -16.833 1.00 93.19 161 THR A C 1
ATOM 1288 O O . THR A 1 161 ? -1.657 10.153 -16.740 1.00 93.19 161 THR A O 1
ATOM 1291 N N . ILE A 1 162 ? -0.290 11.786 -17.440 1.00 91.50 162 ILE A N 1
ATOM 1292 C CA . ILE A 1 162 ? -1.293 12.510 -18.220 1.00 91.50 162 ILE A CA 1
ATOM 1293 C C . ILE A 1 162 ? -1.494 11.760 -19.543 1.00 91.50 162 ILE A C 1
ATOM 1295 O O . ILE A 1 162 ? -0.588 11.698 -20.375 1.00 91.50 162 ILE A O 1
ATOM 1299 N N . LYS A 1 163 ? -2.693 11.213 -19.767 1.00 75.44 163 LYS A N 1
ATOM 1300 C CA . LYS A 1 163 ? -3.054 10.626 -21.066 1.00 75.44 163 LYS A CA 1
ATOM 1301 C C . LYS A 1 163 ? -3.234 11.753 -22.089 1.00 75.44 163 LYS A C 1
ATOM 1303 O O . LYS A 1 163 ? -4.152 12.557 -21.938 1.00 75.44 163 LYS A O 1
ATOM 1308 N N . LYS A 1 164 ? -2.346 11.815 -23.084 1.00 59.84 164 LYS A N 1
ATOM 1309 C CA . LYS A 1 164 ? -2.508 12.657 -24.281 1.00 59.84 164 LYS A CA 1
ATOM 1310 C C . LYS A 1 164 ? -3.467 12.016 -25.277 1.00 59.84 164 LYS A C 1
ATOM 1312 O O . LYS A 1 164 ? -3.488 10.765 -25.345 1.00 59.84 164 LYS A O 1
#

InterPro domains:
  IPR037066 TonB-dependent receptor, plug domain superfamily [G3DSA:2.170.130.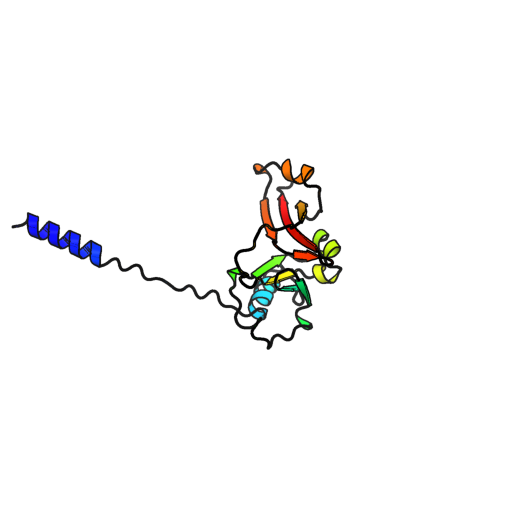10] (15-103)

Mean predicted aligned error: 9.97 Å

pLDDT: mean 84.31, std 14.0, range [43.88, 97.25]